Protein AF-A0A3M1QQA6-F1 (afdb_monomer_lite)

pLDDT: mean 91.1, std 12.24, range [39.75, 98.31]

Secondary structure (DSSP, 8-state):
----TTSPPPPPPEEEEEEEESEEEEEETTEEEEE-SSSSSS--EEEEEE---SS--EEEEEE----TTT-EETTTTEE---EEEEEETTTEE--TTS----SEE-SGGG-SSS---EE-PPPP-

Foldseek 3Di:
DDDDPVRDDDQFWWKKKKWKLAWKFKDKPNHTDDTPPDDHPDHDMDIDTDRDDPVIDIDMDGDHDADQAQCADDVLPHNDDIDIWMDTHPPDIDDPVDDDDDQKHDQPVPDSPDGGMDGHDDDDD

Structure (mmCIF, N/CA/C/O backbone):
data_AF-A0A3M1QQA6-F1
#
_entry.id   AF-A0A3M1QQA6-F1
#
loop_
_atom_site.group_PDB
_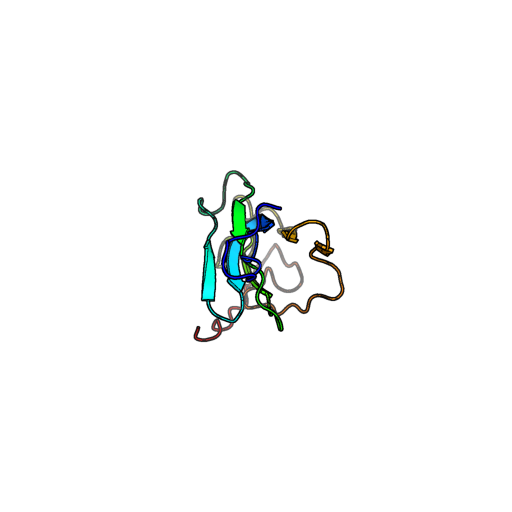atom_site.id
_atom_site.type_symbol
_atom_site.label_atom_id
_atom_site.label_alt_id
_atom_site.label_comp_id
_atom_site.label_asym_id
_atom_site.label_entity_id
_atom_site.label_seq_id
_atom_site.pdbx_PDB_ins_code
_atom_site.Cartn_x
_atom_site.Cartn_y
_atom_site.Cartn_z
_atom_site.occupancy
_atom_site.B_iso_or_equiv
_atom_site.auth_seq_id
_atom_site.auth_comp_id
_atom_site.auth_asym_id
_atom_site.auth_atom_id
_atom_site.pdbx_PDB_model_num
ATOM 1 N N . MET A 1 1 ? -11.375 1.479 32.673 1.00 48.09 1 MET A N 1
ATOM 2 C CA . MET A 1 1 ? -12.250 2.445 31.959 1.00 48.09 1 MET A CA 1
ATOM 3 C C . MET A 1 1 ? -12.751 3.505 32.939 1.00 48.09 1 MET A C 1
ATOM 5 O O . MET A 1 1 ? -13.242 3.127 33.993 1.00 48.09 1 MET A O 1
ATOM 9 N N . LYS A 1 2 ? -12.642 4.806 32.626 1.00 40.84 2 LYS A N 1
ATOM 10 C CA . LYS A 1 2 ? -13.249 5.893 33.425 1.00 40.84 2 LYS A CA 1
ATOM 11 C C . LYS A 1 2 ? -14.604 6.277 32.804 1.00 40.84 2 LYS A C 1
ATOM 13 O O . LYS A 1 2 ? -14.628 6.832 31.707 1.00 40.84 2 LYS A O 1
ATOM 18 N N . LYS A 1 3 ? -15.724 5.944 33.462 1.00 39.75 3 LYS A N 1
ATOM 19 C CA . LYS A 1 3 ? -17.085 6.329 33.026 1.00 39.75 3 LYS A CA 1
ATOM 20 C C . LYS A 1 3 ? -17.327 7.831 33.264 1.00 39.75 3 LYS A C 1
ATOM 22 O O . LYS A 1 3 ? -16.884 8.369 34.276 1.00 39.75 3 LYS A O 1
ATOM 27 N N . ARG A 1 4 ? -18.029 8.507 32.344 1.00 51.12 4 ARG A N 1
ATOM 28 C CA . ARG A 1 4 ? -18.614 9.844 32.574 1.00 51.12 4 ARG A CA 1
ATOM 29 C C . ARG A 1 4 ? -19.886 9.714 33.431 1.00 51.12 4 ARG A C 1
ATOM 31 O O . ARG A 1 4 ? -20.507 8.655 33.464 1.00 51.12 4 ARG A O 1
ATOM 38 N N . LYS A 1 5 ? -20.291 10.817 34.075 1.00 51.62 5 LYS A N 1
ATOM 39 C CA . LYS A 1 5 ? -21.523 10.937 34.883 1.00 51.62 5 LYS A CA 1
ATOM 40 C C . LYS A 1 5 ? -22.833 10.762 34.086 1.00 51.62 5 LYS A C 1
ATOM 42 O O . LYS A 1 5 ? -23.878 10.627 34.700 1.00 51.62 5 LYS A O 1
ATOM 47 N N . ASP A 1 6 ? -22.785 10.741 32.753 1.00 65.31 6 ASP A N 1
ATOM 48 C CA . ASP A 1 6 ? -23.943 10.599 31.851 1.00 65.31 6 ASP A CA 1
ATOM 49 C C . ASP A 1 6 ? -24.212 9.146 31.400 1.00 65.31 6 ASP A C 1
ATOM 51 O O . ASP A 1 6 ? -25.064 8.903 30.548 1.00 65.31 6 ASP A O 1
ATOM 55 N N . GLY A 1 7 ? -23.463 8.167 31.926 1.00 58.38 7 GLY A N 1
ATOM 56 C CA . GLY A 1 7 ? -23.636 6.747 31.603 1.00 58.38 7 GLY A CA 1
ATOM 57 C C . GLY A 1 7 ? -23.149 6.329 30.209 1.00 58.38 7 GLY A C 1
ATOM 58 O O . GLY A 1 7 ? -23.117 5.132 29.922 1.00 58.38 7 GLY A O 1
ATOM 59 N N . ARG A 1 8 ? -22.703 7.263 29.356 1.00 56.91 8 ARG A N 1
ATOM 60 C CA . ARG A 1 8 ? -22.203 6.949 28.011 1.00 56.91 8 ARG A CA 1
ATOM 61 C C . ARG A 1 8 ? -20.745 6.498 28.077 1.00 56.91 8 ARG A C 1
ATOM 63 O O . ARG A 1 8 ? -19.867 7.196 28.594 1.00 56.91 8 ARG A O 1
ATOM 70 N N . VAL A 1 9 ? -20.466 5.314 27.532 1.00 60.16 9 VAL A N 1
ATOM 71 C CA . VAL A 1 9 ? -19.091 4.844 27.321 1.00 60.16 9 VAL A CA 1
ATOM 72 C C . VAL A 1 9 ? -18.502 5.677 26.187 1.00 60.16 9 VAL A C 1
ATOM 74 O O . VAL A 1 9 ? -19.009 5.646 25.069 1.00 60.16 9 VAL A O 1
ATOM 77 N N . ARG A 1 10 ? -17.452 6.461 26.466 1.00 64.50 10 ARG A N 1
ATOM 78 C CA . ARG A 1 10 ? -16.711 7.111 25.379 1.00 64.50 10 ARG A CA 1
ATOM 79 C C . ARG A 1 10 ? -16.038 6.014 24.550 1.00 64.50 10 ARG A C 1
ATOM 81 O O . ARG A 1 10 ? -15.409 5.147 25.163 1.00 64.50 10 ARG A O 1
ATOM 88 N N . PRO A 1 11 ? -16.100 6.072 23.213 1.00 77.44 11 PRO A N 1
ATOM 89 C CA . PRO A 1 11 ? -15.251 5.231 22.389 1.00 77.44 11 PRO A CA 1
ATOM 90 C C . PRO A 1 11 ? -13.792 5.460 22.792 1.00 77.44 11 PRO A C 1
ATOM 92 O O . PRO A 1 11 ? -13.343 6.606 22.881 1.00 77.44 11 PRO A O 1
ATOM 95 N N . VAL A 1 12 ? -13.086 4.382 23.122 1.00 86.38 12 VAL A N 1
ATOM 96 C CA . VAL A 1 12 ? -11.662 4.440 23.458 1.00 86.38 12 VAL A CA 1
ATOM 97 C C . VAL A 1 12 ? -10.899 4.243 22.152 1.00 86.38 12 VAL A C 1
ATOM 99 O O . VAL A 1 12 ? -11.157 3.245 21.481 1.00 86.38 12 VAL A O 1
ATOM 102 N N . PRO A 1 13 ? -10.007 5.170 21.766 1.00 93.38 13 PRO A N 1
ATOM 103 C CA . PRO A 1 13 ? -9.170 4.966 20.598 1.00 93.38 13 PRO A CA 1
ATOM 104 C C . PRO A 1 13 ? -8.305 3.716 20.758 1.00 93.38 13 PRO A C 1
ATOM 106 O O . PRO A 1 13 ? -7.799 3.429 21.845 1.00 93.38 13 PRO A O 1
ATOM 109 N N . VAL A 1 14 ? -8.139 2.990 19.663 1.00 95.38 14 VAL A N 1
ATOM 110 C CA . VAL A 1 14 ? -7.301 1.802 19.558 1.00 95.38 14 VAL A CA 1
ATOM 111 C C . VAL A 1 14 ? -6.150 2.121 18.613 1.00 95.38 14 VAL A C 1
ATOM 113 O O . VAL A 1 14 ? -6.334 2.821 17.615 1.00 95.38 14 VAL A O 1
ATOM 116 N N . LYS A 1 15 ? -4.956 1.612 18.924 1.00 97.75 15 LYS A N 1
ATOM 117 C CA . LYS A 1 15 ? -3.785 1.840 18.081 1.00 97.75 15 LYS A CA 1
ATOM 118 C C . LYS A 1 15 ? -3.917 1.070 16.769 1.00 97.75 15 LYS A C 1
ATOM 120 O O . LYS A 1 15 ? -4.161 -0.138 16.779 1.00 97.75 15 LYS A O 1
ATOM 125 N N . LEU A 1 16 ? -3.721 1.773 15.664 1.00 97.88 16 LEU A N 1
ATOM 126 C CA . LEU A 1 16 ? -3.593 1.229 14.325 1.00 97.88 16 LEU A CA 1
ATOM 127 C C . LEU A 1 16 ? -2.148 1.408 13.870 1.00 97.88 16 LEU A C 1
ATOM 129 O O . LEU A 1 16 ? -1.634 2.522 13.903 1.00 97.88 16 LEU A O 1
ATOM 133 N N . ASN A 1 17 ? -1.515 0.317 13.452 1.00 98.31 17 ASN A N 1
ATOM 134 C CA . ASN A 1 17 ? -0.168 0.304 12.896 1.00 98.31 17 ASN A CA 1
ATOM 135 C C . ASN A 1 17 ? -0.234 -0.157 11.444 1.00 98.31 17 ASN A C 1
ATOM 137 O O . ASN A 1 17 ? -0.916 -1.145 11.156 1.00 98.31 17 ASN A O 1
ATOM 141 N N . VAL A 1 18 ? 0.471 0.542 10.560 1.00 98.31 18 VAL A N 1
ATOM 142 C CA . VAL A 1 18 ? 0.568 0.213 9.136 1.00 98.31 18 VAL A CA 1
ATOM 143 C C . VAL A 1 18 ? 2.022 0.206 8.715 1.00 98.31 18 VAL A C 1
ATOM 145 O O . VAL A 1 18 ? 2.753 1.144 9.017 1.00 98.31 18 VAL A O 1
ATOM 148 N N . TYR A 1 19 ? 2.399 -0.835 7.992 1.00 97.69 19 TYR A N 1
ATOM 149 C CA . TYR A 1 19 ? 3.624 -0.923 7.219 1.00 97.69 19 TYR A CA 1
ATOM 150 C C . TYR A 1 19 ? 3.241 -1.182 5.763 1.00 97.69 19 TYR A C 1
ATOM 152 O O . TYR A 1 19 ? 2.394 -2.041 5.489 1.00 97.69 19 TYR A O 1
ATOM 160 N N . ALA A 1 20 ? 3.871 -0.465 4.845 1.00 96.56 20 ALA A N 1
ATOM 161 C CA . ALA A 1 20 ? 3.853 -0.777 3.428 1.00 96.56 20 ALA A CA 1
ATOM 162 C C . ALA A 1 20 ? 5.297 -0.853 2.934 1.00 96.56 20 ALA A C 1
ATOM 164 O O . ALA A 1 20 ? 6.140 -0.097 3.407 1.00 96.56 20 ALA A O 1
ATOM 165 N N . ASP A 1 21 ? 5.542 -1.748 1.986 1.00 94.12 21 ASP A N 1
ATOM 166 C CA . ASP A 1 21 ? 6.682 -1.702 1.074 1.00 94.12 21 ASP A CA 1
ATOM 167 C C . ASP A 1 21 ? 6.174 -0.975 -0.180 1.00 94.12 21 ASP A C 1
ATOM 169 O O . ASP A 1 21 ? 5.444 -1.567 -0.975 1.00 94.12 21 ASP A O 1
ATOM 173 N N . ASN A 1 22 ? 6.277 0.354 -0.275 1.00 92.56 22 ASN A N 1
ATOM 174 C CA . ASN A 1 22 ? 6.881 1.283 0.696 1.00 92.56 22 ASN A CA 1
ATOM 175 C C . ASN A 1 22 ? 5.954 2.390 1.195 1.00 92.56 22 ASN A C 1
ATOM 177 O O . ASN A 1 22 ? 6.248 3.029 2.200 1.00 92.56 22 ASN A O 1
ATOM 181 N N . TRP A 1 23 ? 4.858 2.661 0.489 1.00 96.25 23 TRP A N 1
ATOM 182 C CA . TRP A 1 23 ? 4.021 3.825 0.757 1.00 96.25 23 TRP A CA 1
ATOM 183 C C . TRP A 1 23 ? 2.544 3.471 0.784 1.00 96.25 23 TRP A C 1
ATOM 185 O O . TRP A 1 23 ? 2.081 2.608 0.034 1.00 96.25 23 TRP A O 1
ATOM 195 N N . PHE A 1 24 ? 1.752 4.190 1.582 1.00 97.44 24 PHE A N 1
ATOM 196 C CA . PHE A 1 24 ? 0.306 4.000 1.593 1.00 97.44 24 PHE A CA 1
ATOM 197 C C . PHE A 1 24 ? -0.532 5.265 1.843 1.00 97.44 24 PHE A C 1
ATOM 199 O O . PHE A 1 24 ? -0.094 6.269 2.404 1.00 97.44 24 PHE A O 1
ATOM 206 N N . LYS A 1 25 ? -1.817 5.151 1.487 1.00 97.25 25 LYS A N 1
ATOM 207 C CA . LYS A 1 25 ? -2.943 5.954 1.988 1.00 97.25 25 LYS A CA 1
ATOM 208 C C . LYS A 1 25 ? -3.998 5.040 2.592 1.00 97.25 25 LYS A C 1
ATOM 210 O O . LYS A 1 25 ? -4.488 4.138 1.916 1.00 97.25 25 LYS A O 1
ATOM 215 N N . LEU A 1 26 ? -4.378 5.304 3.837 1.00 97.75 26 LEU A N 1
ATOM 216 C CA . LEU A 1 26 ? -5.363 4.538 4.594 1.00 97.75 26 LEU A CA 1
ATOM 217 C C . LEU A 1 26 ? -6.665 5.320 4.736 1.00 97.75 26 LEU A C 1
ATOM 219 O O . LEU A 1 26 ? -6.676 6.465 5.196 1.00 97.75 26 LEU A O 1
ATOM 223 N N . PHE A 1 27 ? -7.768 4.643 4.451 1.00 97.25 27 PHE A N 1
ATOM 224 C CA . PHE A 1 27 ? -9.117 5.148 4.617 1.00 97.25 27 PHE A CA 1
ATOM 225 C C . PHE A 1 27 ? -9.923 4.235 5.537 1.00 97.25 27 PHE A C 1
ATOM 227 O O . PHE A 1 27 ? -9.847 3.009 5.440 1.00 97.25 27 PHE A O 1
ATOM 234 N N . ILE A 1 28 ? -10.751 4.833 6.391 1.00 96.81 28 ILE A N 1
ATOM 235 C CA . ILE A 1 28 ? -11.758 4.120 7.182 1.00 96.81 28 ILE A CA 1
ATOM 236 C C . ILE A 1 28 ? -13.109 4.763 6.899 1.00 96.81 28 ILE A C 1
ATOM 238 O O . ILE A 1 28 ? -13.272 5.974 7.051 1.00 96.81 28 ILE A O 1
ATOM 242 N N . ASN A 1 29 ? -14.076 3.955 6.462 1.00 96.00 29 ASN A N 1
ATOM 243 C CA . ASN A 1 29 ? -15.415 4.405 6.067 1.00 96.00 29 ASN A CA 1
ATOM 244 C C . ASN A 1 29 ? -15.366 5.589 5.076 1.00 96.00 29 ASN A C 1
ATOM 246 O O . ASN A 1 29 ? -16.088 6.572 5.226 1.00 96.00 29 ASN A O 1
ATOM 250 N N . GLY A 1 30 ? -14.455 5.514 4.099 1.00 94.88 30 GLY A N 1
ATOM 251 C CA . GLY A 1 30 ? -14.252 6.537 3.065 1.00 94.88 30 GLY A CA 1
ATOM 252 C C . GLY A 1 30 ? -13.482 7.787 3.508 1.00 94.88 30 GLY A C 1
ATOM 253 O O . GLY A 1 30 ? -13.146 8.616 2.671 1.00 94.88 30 GLY A O 1
ATOM 254 N N . LYS A 1 31 ? -13.152 7.940 4.795 1.00 95.31 31 LYS A N 1
ATOM 255 C CA . LYS A 1 31 ? -12.381 9.090 5.294 1.00 95.31 31 LYS A CA 1
ATOM 256 C C . LYS A 1 31 ? -10.896 8.775 5.305 1.00 95.31 31 LYS A C 1
ATOM 258 O O . LYS A 1 31 ? -10.515 7.717 5.795 1.00 95.31 31 LYS A O 1
ATOM 263 N N . LEU A 1 32 ? -10.070 9.701 4.817 1.00 96.62 32 LEU A N 1
ATOM 264 C CA . LEU A 1 32 ? -8.614 9.597 4.911 1.00 96.62 32 LEU A CA 1
ATOM 265 C C . LEU A 1 32 ? -8.190 9.672 6.384 1.00 96.62 32 LEU A C 1
ATOM 267 O O . LEU A 1 32 ? -8.493 10.650 7.063 1.00 96.62 32 LEU A O 1
ATOM 271 N N . ILE A 1 33 ? -7.513 8.632 6.864 1.00 97.19 33 ILE A N 1
ATOM 272 C CA . ILE A 1 33 ? -7.073 8.507 8.260 1.00 97.19 33 ILE A CA 1
ATOM 273 C C . ILE A 1 33 ? -5.575 8.745 8.391 1.00 97.19 33 ILE A C 1
ATOM 275 O O . ILE A 1 33 ? -5.144 9.425 9.317 1.00 97.19 33 ILE A O 1
ATOM 279 N N . ALA A 1 34 ? -4.788 8.181 7.477 1.00 97.38 34 ALA A N 1
ATOM 280 C CA . ALA A 1 34 ? -3.340 8.298 7.497 1.00 97.38 34 ALA A CA 1
ATOM 281 C C . ALA A 1 34 ? -2.765 8.222 6.080 1.00 97.38 34 ALA A C 1
ATOM 283 O O . ALA A 1 34 ? -3.335 7.589 5.187 1.00 97.38 34 ALA A O 1
ATOM 284 N N . VAL A 1 35 ? -1.623 8.872 5.908 1.00 97.19 35 VAL A N 1
ATOM 285 C CA . VAL A 1 35 ? -0.738 8.772 4.747 1.00 97.19 35 VAL A CA 1
ATOM 286 C C . VAL A 1 35 ? 0.630 8.420 5.301 1.00 97.19 35 VAL A C 1
ATOM 288 O O . VAL A 1 35 ? 0.950 8.866 6.408 1.00 97.19 35 VAL A O 1
ATOM 291 N N . ASP A 1 36 ? 1.414 7.638 4.567 1.00 96.50 36 ASP A N 1
ATOM 292 C CA . ASP A 1 36 ? 2.813 7.469 4.938 1.00 96.50 36 ASP A CA 1
ATOM 293 C C . ASP A 1 36 ? 3.515 8.832 5.035 1.00 96.50 36 ASP A C 1
ATOM 295 O O . ASP A 1 36 ? 3.253 9.745 4.246 1.00 96.50 36 ASP A O 1
ATOM 299 N N . SER A 1 37 ? 4.341 8.997 6.065 1.00 94.56 37 SER A N 1
ATOM 300 C CA . SER A 1 37 ? 4.990 10.271 6.393 1.00 94.56 37 SER A CA 1
ATOM 301 C C . SER A 1 37 ? 6.224 10.552 5.540 1.00 94.56 37 SER A C 1
ATOM 303 O O . SER A 1 37 ? 6.764 11.654 5.588 1.00 94.56 37 SER A O 1
ATOM 305 N N . ILE A 1 38 ? 6.689 9.540 4.815 1.00 93.00 38 ILE A N 1
ATOM 306 C CA . ILE A 1 38 ? 7.851 9.572 3.934 1.00 93.00 38 ILE A CA 1
ATOM 307 C C . ILE A 1 38 ? 7.452 8.997 2.581 1.00 93.00 38 ILE A C 1
ATOM 309 O O . ILE A 1 38 ? 6.473 8.264 2.500 1.00 93.00 38 ILE A O 1
ATOM 313 N N . ASP A 1 39 ? 8.181 9.341 1.522 1.00 87.38 39 ASP A N 1
ATOM 314 C CA . ASP A 1 39 ? 7.751 8.989 0.168 1.00 87.38 39 ASP A CA 1
ATOM 315 C C . ASP A 1 39 ? 7.916 7.497 -0.145 1.00 87.38 39 ASP A C 1
ATOM 317 O O . ASP A 1 39 ? 6.943 6.873 -0.540 1.00 87.38 39 ASP A O 1
ATOM 321 N N . PHE A 1 40 ? 9.112 6.921 0.017 1.00 87.81 40 PHE A N 1
ATOM 322 C CA . PHE A 1 40 ? 9.362 5.490 -0.248 1.00 87.81 40 PHE A CA 1
ATOM 323 C C . PHE A 1 40 ? 10.534 4.933 0.576 1.00 87.81 40 PHE A C 1
ATOM 325 O O . PHE A 1 40 ? 10.490 3.802 1.036 1.00 87.81 40 PHE A O 1
ATOM 332 N N . VAL A 1 41 ? 11.598 5.712 0.786 1.00 88.50 41 VAL A N 1
ATOM 333 C CA . VAL A 1 41 ? 12.789 5.246 1.514 1.00 88.50 41 VAL A CA 1
ATOM 334 C C . VAL A 1 41 ? 13.184 6.233 2.616 1.00 88.50 41 VAL A C 1
ATOM 336 O O . VAL A 1 41 ? 13.093 7.445 2.397 1.00 88.50 41 VAL A O 1
ATOM 339 N N . PRO A 1 42 ? 13.653 5.762 3.790 1.00 90.50 42 PRO A N 1
ATOM 340 C CA . PRO A 1 42 ? 13.727 4.359 4.236 1.00 90.50 42 PRO A CA 1
ATOM 341 C C . PRO A 1 42 ? 12.334 3.754 4.491 1.00 90.50 42 PRO A C 1
ATOM 343 O O . PRO A 1 42 ? 11.337 4.438 4.332 1.00 90.50 42 PRO A O 1
ATOM 346 N N . HIS A 1 43 ? 12.240 2.488 4.902 1.00 90.38 43 HIS A N 1
ATOM 347 C CA . HIS A 1 43 ? 10.949 1.914 5.301 1.00 90.38 43 HIS A CA 1
ATOM 348 C C . HIS A 1 43 ? 10.532 2.458 6.675 1.00 90.38 43 HIS A C 1
ATOM 350 O O . HIS A 1 43 ? 11.388 2.756 7.515 1.00 90.38 43 HIS A O 1
ATOM 356 N N . ASN A 1 44 ? 9.228 2.552 6.940 1.00 94.50 44 ASN A N 1
ATOM 357 C CA . ASN A 1 44 ? 8.713 2.985 8.238 1.00 94.50 44 ASN A CA 1
ATOM 358 C C . ASN A 1 44 ? 7.397 2.279 8.611 1.00 94.50 44 ASN A C 1
ATOM 360 O O . ASN A 1 44 ? 6.780 1.582 7.811 1.00 94.50 44 ASN A O 1
ATOM 364 N N . VAL A 1 45 ? 6.976 2.458 9.862 1.00 96.62 45 VAL A N 1
ATOM 365 C CA . VAL A 1 45 ? 5.659 2.078 10.369 1.00 96.62 45 VAL A CA 1
ATOM 366 C C . VAL A 1 45 ? 4.925 3.337 10.810 1.00 96.62 45 VAL A C 1
ATOM 368 O O . VAL A 1 45 ? 5.445 4.140 11.584 1.00 96.62 45 VAL A O 1
ATOM 371 N N . ILE A 1 46 ? 3.677 3.482 10.375 1.00 97.94 46 ILE A N 1
ATOM 372 C CA . ILE A 1 46 ? 2.802 4.565 10.816 1.00 97.94 46 ILE A CA 1
ATOM 373 C C . ILE A 1 46 ? 1.858 4.062 11.897 1.00 97.94 46 ILE A C 1
ATOM 375 O O . ILE A 1 46 ? 1.088 3.123 11.689 1.00 97.94 46 ILE A O 1
ATOM 379 N N . SER A 1 47 ? 1.888 4.739 13.042 1.00 98.00 47 SER A N 1
ATOM 380 C CA . SER A 1 47 ? 1.060 4.439 14.207 1.00 98.00 47 SER A CA 1
ATOM 381 C C . SER A 1 47 ? 0.097 5.593 14.501 1.00 98.00 47 SER A C 1
ATOM 383 O O . SER A 1 47 ? 0.527 6.684 14.869 1.00 98.00 47 SER A O 1
ATOM 385 N N . VAL A 1 48 ? -1.213 5.356 14.403 1.00 97.50 48 VAL A N 1
ATOM 386 C CA . VAL A 1 48 ? -2.268 6.354 14.677 1.00 97.50 48 VAL A CA 1
ATOM 387 C C . VAL A 1 48 ? -3.330 5.804 15.626 1.00 97.50 48 VAL A C 1
ATOM 389 O O . VAL A 1 48 ? -3.554 4.597 15.695 1.00 97.50 48 VAL A O 1
ATOM 392 N N . ASP A 1 49 ? -3.989 6.682 16.381 1.00 97.12 49 ASP A N 1
ATOM 393 C CA . ASP A 1 49 ? -5.113 6.305 17.243 1.00 97.12 49 ASP A CA 1
ATOM 394 C C . ASP A 1 49 ? -6.435 6.422 16.483 1.00 97.12 49 ASP A C 1
ATOM 396 O O . ASP A 1 49 ? -6.789 7.490 15.983 1.00 97.12 49 ASP A O 1
ATOM 400 N N . VAL A 1 50 ? -7.185 5.322 16.417 1.00 95.50 50 VAL A N 1
ATOM 401 C CA . VAL A 1 50 ? -8.442 5.228 15.668 1.00 95.50 50 VAL A CA 1
ATOM 402 C C . VAL A 1 50 ? -9.589 4.900 16.607 1.00 95.50 50 VAL A C 1
ATOM 404 O O . VAL A 1 50 ? -9.525 3.968 17.403 1.00 95.50 50 VAL A O 1
ATOM 407 N N . VAL A 1 51 ? -10.682 5.649 16.481 1.00 92.69 51 VAL A N 1
ATOM 408 C CA . VAL A 1 51 ? -11.961 5.286 17.092 1.00 92.69 51 VAL A CA 1
ATOM 409 C C . VAL A 1 51 ? -12.735 4.406 16.117 1.00 92.69 51 VAL A C 1
ATOM 411 O O . VAL A 1 51 ? -13.191 4.884 15.077 1.00 92.69 51 VAL A O 1
ATOM 414 N N . GLU A 1 52 ? -12.891 3.132 16.463 1.00 90.19 52 GLU A N 1
ATOM 415 C CA . GLU A 1 52 ? -13.625 2.159 15.653 1.00 90.19 52 GLU A CA 1
ATOM 416 C C . GLU A 1 52 ? -15.115 2.528 15.553 1.00 90.19 52 GLU A C 1
ATOM 418 O O . GLU A 1 52 ? -15.773 2.807 16.560 1.00 90.19 52 GLU A O 1
ATOM 423 N N . GLN A 1 53 ? -15.657 2.519 14.332 1.00 90.50 53 GLN A N 1
ATOM 424 C CA . GLN A 1 53 ? -17.064 2.815 14.044 1.00 90.50 53 GLN A CA 1
ATOM 425 C C . GLN A 1 53 ? -17.629 1.735 13.126 1.00 90.50 53 GLN A C 1
ATOM 427 O O . GLN A 1 53 ? -17.293 1.688 11.942 1.00 90.50 53 GLN A O 1
ATOM 432 N N . TYR A 1 54 ? -18.468 0.866 13.691 1.00 91.56 54 TYR A N 1
ATOM 433 C CA . TYR A 1 54 ? -19.041 -0.287 12.999 1.00 91.56 54 TYR A CA 1
ATOM 434 C C . TYR A 1 54 ? -20.431 0.027 12.390 1.00 91.56 54 TYR A C 1
ATOM 436 O O . TYR A 1 54 ? -21.192 0.770 13.012 1.00 91.56 54 TYR A O 1
ATOM 444 N N . PRO A 1 55 ? -20.797 -0.555 11.226 1.00 95.12 55 PRO A N 1
ATOM 445 C CA . PRO A 1 55 ? -19.952 -1.398 10.378 1.00 95.12 55 PRO A CA 1
ATOM 446 C C . PRO A 1 55 ? -18.766 -0.605 9.818 1.00 95.12 55 PRO A C 1
ATOM 448 O O . PRO A 1 55 ? -18.898 0.560 9.451 1.00 95.12 55 PRO A O 1
ATOM 451 N N . MET A 1 56 ? -17.593 -1.239 9.812 1.00 94.56 56 MET A N 1
ATOM 452 C CA . MET A 1 56 ? -16.328 -0.589 9.489 1.00 94.56 56 MET A CA 1
ATOM 453 C C . MET A 1 56 ? -15.748 -1.190 8.215 1.00 94.56 56 MET A C 1
ATOM 455 O O . MET A 1 56 ? -15.598 -2.405 8.113 1.00 94.56 56 MET A O 1
ATOM 459 N N . THR A 1 57 ? -15.394 -0.335 7.263 1.00 97.06 57 THR A N 1
ATOM 460 C CA . THR A 1 57 ? -14.651 -0.697 6.055 1.00 97.06 57 THR A CA 1
ATOM 461 C C . THR A 1 57 ? -13.301 -0.005 6.086 1.00 97.06 57 THR A C 1
ATOM 463 O O . THR A 1 57 ? -13.237 1.221 6.180 1.00 97.06 57 THR A O 1
ATOM 466 N N . ILE A 1 58 ? -12.231 -0.790 5.989 1.00 97.25 58 ILE A N 1
ATOM 467 C CA . ILE A 1 58 ? -10.865 -0.288 5.854 1.00 97.25 58 ILE A CA 1
ATOM 468 C C . ILE A 1 58 ? -10.453 -0.456 4.394 1.00 97.25 58 ILE A C 1
ATOM 470 O O . ILE A 1 58 ? -10.595 -1.541 3.832 1.00 97.25 58 ILE A O 1
ATOM 474 N N . ALA A 1 59 ? -9.957 0.613 3.782 1.00 97.06 59 ALA A N 1
ATOM 475 C CA . ALA A 1 59 ? -9.417 0.596 2.430 1.00 97.06 59 ALA A CA 1
ATOM 476 C C . ALA A 1 59 ? -8.017 1.204 2.430 1.00 97.06 59 ALA A C 1
ATOM 478 O O . ALA A 1 59 ? -7.757 2.178 3.136 1.00 97.06 59 ALA A O 1
ATOM 479 N N . VAL A 1 60 ? -7.118 0.630 1.636 1.00 97.31 60 VAL A N 1
ATOM 480 C CA . VAL A 1 60 ? -5.726 1.074 1.558 1.00 97.31 60 VAL A CA 1
ATOM 481 C C . VAL A 1 60 ? -5.311 1.157 0.101 1.00 97.31 60 VAL A C 1
ATOM 483 O O . VAL A 1 60 ? -5.501 0.210 -0.659 1.00 97.31 60 VAL A O 1
ATOM 486 N N . LEU A 1 61 ? -4.738 2.294 -0.279 1.00 96.62 61 LEU 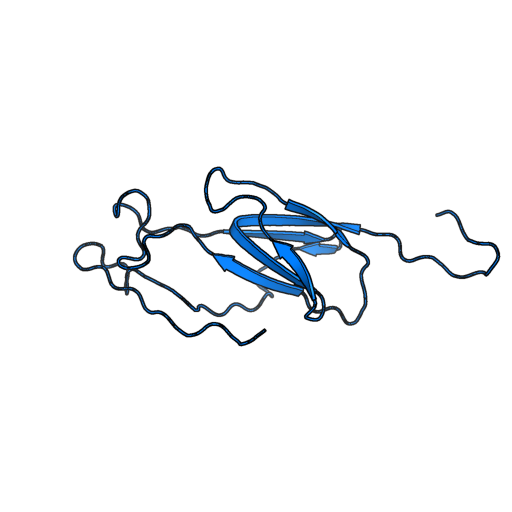A N 1
ATOM 487 C CA . LEU A 1 61 ? -3.956 2.421 -1.499 1.00 96.62 61 LEU A CA 1
ATOM 488 C C . LEU A 1 61 ? -2.489 2.273 -1.106 1.00 96.62 61 LEU A C 1
ATOM 490 O O . LEU A 1 61 ? -1.926 3.220 -0.566 1.00 96.62 61 LEU A O 1
ATOM 494 N N . ALA A 1 62 ? -1.906 1.105 -1.353 1.00 96.00 62 ALA A N 1
ATOM 495 C CA . ALA A 1 62 ? -0.484 0.846 -1.147 1.00 96.00 62 ALA A CA 1
ATOM 496 C C . ALA A 1 62 ? 0.279 0.956 -2.473 1.00 96.00 62 ALA A C 1
ATOM 498 O O . ALA A 1 62 ? -0.300 0.741 -3.545 1.00 96.00 62 ALA A O 1
ATOM 499 N N . LYS A 1 63 ? 1.556 1.325 -2.398 1.00 94.38 63 LYS A N 1
ATOM 500 C CA . LYS A 1 63 ? 2.463 1.453 -3.534 1.00 94.38 63 LYS A CA 1
ATOM 501 C C . LYS A 1 63 ? 3.846 0.960 -3.150 1.00 94.38 63 LYS A C 1
ATOM 503 O O . LYS A 1 63 ? 4.397 1.426 -2.157 1.00 94.38 63 LYS A O 1
ATOM 508 N N . ASP A 1 64 ? 4.373 0.103 -4.002 1.00 93.56 64 ASP A N 1
ATOM 509 C CA . ASP A 1 64 ? 5.766 -0.310 -3.984 1.00 93.56 64 ASP A CA 1
ATOM 510 C C . ASP A 1 64 ? 6.651 0.741 -4.658 1.00 93.56 64 ASP A C 1
ATOM 512 O O . ASP A 1 64 ? 6.166 1.496 -5.519 1.00 93.56 64 ASP A O 1
ATOM 516 N N . TYR A 1 65 ? 7.917 0.825 -4.262 1.00 92.44 65 TYR A N 1
ATOM 517 C CA . TYR A 1 65 ? 8.898 1.632 -4.974 1.00 92.44 65 TYR A CA 1
ATOM 518 C C . TYR A 1 65 ? 9.137 0.981 -6.330 1.00 92.44 65 TYR A C 1
ATOM 520 O O . TYR A 1 65 ? 9.435 -0.192 -6.425 1.00 92.44 65 TYR A O 1
ATOM 528 N N . ALA A 1 66 ? 8.975 1.725 -7.416 1.00 93.62 66 ALA A N 1
ATOM 529 C CA . ALA A 1 66 ? 9.293 1.220 -8.744 1.00 93.62 66 ALA A CA 1
ATOM 530 C C . ALA A 1 66 ? 9.451 2.385 -9.711 1.00 93.62 66 ALA A C 1
ATOM 532 O O . ALA A 1 66 ? 8.749 3.400 -9.608 1.00 93.62 66 ALA A O 1
ATOM 533 N N . ASP A 1 67 ? 10.328 2.226 -10.698 1.00 94.25 67 ASP A N 1
ATOM 534 C CA . ASP A 1 67 ? 10.347 3.122 -11.844 1.00 94.25 67 ASP A CA 1
ATOM 535 C C . ASP A 1 67 ? 9.009 3.008 -12.608 1.00 94.25 67 ASP A C 1
ATOM 537 O O . ASP A 1 67 ? 8.559 1.906 -12.937 1.00 94.25 67 ASP A O 1
ATOM 541 N N . PRO A 1 68 ? 8.329 4.126 -12.908 1.00 93.38 68 PRO A N 1
ATOM 542 C CA . PRO A 1 68 ? 6.987 4.095 -13.484 1.00 93.38 68 PRO A CA 1
ATOM 543 C C . PRO A 1 68 ? 6.935 3.621 -14.945 1.00 93.38 68 PRO A C 1
ATOM 545 O O . PRO A 1 68 ? 5.840 3.331 -15.438 1.00 93.38 68 PRO A O 1
ATOM 548 N N . GLN A 1 69 ? 8.068 3.575 -15.650 1.00 94.88 69 GLN A N 1
ATOM 549 C CA . GLN A 1 69 ? 8.158 3.129 -17.042 1.00 94.88 69 GLN A CA 1
ATOM 550 C C . GLN A 1 69 ? 8.505 1.645 -17.141 1.00 94.88 69 GLN A C 1
ATOM 552 O O . GLN A 1 69 ? 7.954 0.948 -17.995 1.00 94.88 69 GLN A O 1
ATOM 557 N N . THR A 1 70 ? 9.389 1.156 -16.271 1.00 96.38 70 THR A N 1
ATOM 558 C CA . THR A 1 70 ? 9.869 -0.233 -16.309 1.00 96.38 70 THR A CA 1
ATOM 559 C C . THR A 1 70 ? 9.137 -1.142 -15.314 1.00 96.38 70 THR A C 1
ATOM 561 O O . THR A 1 70 ? 8.938 -2.326 -15.586 1.00 96.38 70 THR A O 1
ATOM 564 N N . GLY A 1 71 ? 8.687 -0.599 -14.181 1.00 95.38 71 GLY A N 1
ATOM 565 C CA . GLY A 1 71 ? 8.152 -1.367 -13.057 1.00 95.38 71 GLY A CA 1
ATOM 566 C C . GLY A 1 71 ? 9.239 -2.082 -12.256 1.00 95.38 71 GLY A C 1
ATOM 567 O O . GLY A 1 71 ? 8.926 -2.990 -11.497 1.00 95.38 71 GLY A O 1
ATOM 568 N N . LEU A 1 72 ? 10.504 -1.716 -12.466 1.00 96.56 72 LEU A N 1
ATOM 569 C CA . LEU A 1 72 ? 11.652 -2.287 -11.781 1.00 96.56 72 LEU A CA 1
ATOM 570 C C . LEU A 1 72 ? 12.134 -1.353 -10.670 1.00 96.56 72 LEU A C 1
ATOM 572 O O . LEU A 1 72 ? 12.049 -0.127 -10.760 1.00 96.56 72 LEU A O 1
ATOM 576 N N . GLU A 1 73 ? 12.704 -1.959 -9.645 1.00 93.94 73 GLU A N 1
ATOM 577 C CA . GLU A 1 73 ? 13.348 -1.287 -8.533 1.00 93.94 73 GLU A CA 1
ATOM 578 C C . GLU A 1 73 ? 14.844 -1.079 -8.767 1.00 93.94 73 GLU A C 1
ATOM 580 O O . GLU A 1 73 ? 15.458 -1.674 -9.662 1.00 93.94 73 GLU A O 1
ATOM 585 N N . TRP A 1 74 ? 15.435 -0.243 -7.906 1.00 91.31 74 TRP A N 1
ATOM 586 C CA . TRP A 1 74 ? 16.881 -0.131 -7.706 1.00 91.31 74 TRP A CA 1
ATOM 587 C C . TRP A 1 74 ? 17.661 -0.016 -9.019 1.00 91.31 74 TRP A C 1
ATOM 589 O O . TRP A 1 74 ? 18.384 -0.926 -9.427 1.00 91.31 74 TRP A O 1
ATOM 599 N N . ASN A 1 75 ? 17.504 1.127 -9.692 1.00 91.94 75 ASN A N 1
ATOM 600 C CA . ASN A 1 75 ? 18.150 1.413 -10.975 1.00 91.94 75 ASN A CA 1
ATOM 601 C C . ASN A 1 75 ? 17.792 0.396 -12.080 1.00 91.94 75 ASN A C 1
ATOM 603 O O . ASN A 1 75 ? 18.632 0.036 -12.901 1.00 91.94 75 ASN A O 1
ATOM 607 N N . ASN A 1 76 ? 16.536 -0.057 -12.095 1.00 94.44 76 ASN A N 1
ATOM 608 C CA . ASN A 1 76 ? 15.989 -0.988 -13.080 1.00 94.44 76 ASN A CA 1
ATOM 609 C C . ASN A 1 76 ? 16.678 -2.363 -13.105 1.00 94.44 76 ASN A C 1
ATOM 611 O O . ASN A 1 76 ? 16.873 -2.943 -14.172 1.00 94.44 76 ASN A O 1
ATOM 615 N N . THR A 1 77 ? 17.058 -2.889 -11.938 1.00 95.00 77 THR A N 1
ATOM 616 C CA . THR A 1 77 ? 17.784 -4.171 -11.833 1.00 95.00 77 THR A CA 1
ATOM 617 C C . THR A 1 77 ? 17.021 -5.263 -11.098 1.00 95.00 77 THR A C 1
ATOM 619 O O . THR A 1 77 ? 17.440 -6.418 -11.140 1.00 95.00 77 THR A O 1
ATOM 622 N N . GLN A 1 78 ? 15.915 -4.929 -10.433 1.00 95.19 78 GLN A N 1
ATOM 623 C CA . GLN A 1 78 ? 15.192 -5.848 -9.557 1.00 95.19 78 GLN A CA 1
ATOM 624 C C . GLN A 1 78 ? 13.688 -5.772 -9.812 1.00 95.19 78 GLN A C 1
ATOM 626 O O . GLN A 1 78 ? 13.152 -4.702 -10.091 1.00 95.19 78 GLN A O 1
ATOM 631 N N . ILE A 1 79 ? 13.016 -6.918 -9.734 1.00 94.88 79 ILE A N 1
ATOM 632 C CA . ILE A 1 79 ? 11.555 -6.969 -9.637 1.00 94.88 79 ILE A CA 1
ATOM 633 C C . ILE A 1 79 ? 11.219 -6.810 -8.156 1.00 94.88 79 ILE A C 1
ATOM 635 O O . ILE A 1 79 ? 11.762 -7.562 -7.347 1.00 94.88 79 ILE A O 1
ATOM 639 N N . GLY A 1 80 ? 10.353 -5.848 -7.840 1.00 90.88 80 GLY A N 1
ATOM 640 C CA . GLY A 1 80 ? 9.897 -5.603 -6.475 1.00 90.88 80 GLY A CA 1
ATOM 641 C C . GLY A 1 80 ? 9.107 -6.767 -5.895 1.00 90.88 80 GLY A C 1
ATOM 642 O O . GLY A 1 80 ? 8.503 -7.566 -6.625 1.00 90.88 80 GLY A O 1
ATOM 643 N N . ASP A 1 81 ? 9.139 -6.887 -4.576 1.00 89.44 81 ASP A N 1
ATOM 644 C CA . ASP A 1 81 ? 8.433 -7.924 -3.832 1.00 89.44 81 ASP A CA 1
ATOM 645 C C . ASP A 1 81 ? 7.104 -7.425 -3.264 1.00 89.44 81 ASP A C 1
ATOM 647 O O . ASP A 1 81 ? 6.135 -8.193 -3.247 1.00 89.44 81 ASP A O 1
ATOM 651 N N . GLY A 1 82 ? 7.031 -6.145 -2.897 1.00 90.56 82 GLY A N 1
ATOM 652 C CA . GLY A 1 82 ? 5.857 -5.482 -2.361 1.00 90.56 82 GLY A CA 1
ATOM 653 C C . GLY A 1 82 ? 5.380 -6.090 -1.039 1.00 90.56 82 GLY A C 1
ATOM 654 O O . GLY A 1 82 ? 5.328 -7.300 -0.815 1.00 90.56 82 GLY A O 1
ATOM 655 N N . GLY A 1 83 ? 4.920 -5.244 -0.126 1.00 93.88 83 GLY A N 1
ATOM 656 C CA . GLY A 1 83 ? 4.520 -5.706 1.200 1.00 93.88 83 GLY A CA 1
ATOM 657 C C . GLY A 1 83 ? 3.455 -4.834 1.824 1.00 93.88 83 GLY A C 1
ATOM 658 O O . GLY A 1 83 ? 3.419 -3.620 1.640 1.00 93.88 83 GLY A O 1
ATOM 659 N N . PHE A 1 84 ? 2.560 -5.453 2.591 1.00 96.88 84 PHE A N 1
ATOM 660 C CA . PHE A 1 84 ? 1.581 -4.707 3.365 1.00 96.88 84 PHE A CA 1
ATOM 661 C C . PHE A 1 84 ? 1.215 -5.429 4.658 1.00 96.88 84 PHE A C 1
ATOM 663 O O . PHE A 1 84 ? 0.805 -6.592 4.643 1.00 96.88 84 PHE A O 1
ATOM 670 N N . LEU A 1 85 ? 1.302 -4.706 5.773 1.00 97.62 85 LEU A N 1
ATOM 671 C CA . LEU A 1 85 ? 0.843 -5.161 7.076 1.00 97.62 85 LEU A CA 1
ATOM 672 C C . LEU A 1 85 ? 0.018 -4.064 7.747 1.00 97.62 85 LEU A C 1
ATOM 674 O O . LEU A 1 85 ? 0.450 -2.921 7.867 1.00 97.62 85 LEU A O 1
ATOM 678 N N . LEU A 1 86 ? -1.152 -4.430 8.260 1.00 98.25 86 LEU A N 1
ATOM 679 C CA . LEU A 1 86 ? -1.962 -3.572 9.114 1.00 98.25 86 LEU A CA 1
ATOM 680 C C . LEU A 1 86 ? -2.399 -4.341 10.352 1.00 98.25 86 LEU A C 1
ATOM 682 O O . LEU A 1 86 ? -2.898 -5.461 10.249 1.00 98.25 86 LEU A O 1
ATOM 686 N N . LYS A 1 87 ? -2.271 -3.709 11.519 1.00 98.12 87 LYS A N 1
ATOM 687 C CA . LYS A 1 87 ? -2.824 -4.201 12.784 1.00 98.12 87 LYS A CA 1
ATOM 688 C C . LYS A 1 87 ? -3.576 -3.077 13.495 1.00 98.12 87 LYS A C 1
ATOM 690 O O . LYS A 1 87 ? -2.968 -2.084 13.887 1.00 98.12 87 LYS A O 1
ATOM 695 N N . LEU A 1 88 ? -4.882 -3.246 13.687 1.00 97.31 88 LEU A N 1
ATOM 696 C CA . LEU A 1 88 ? -5.742 -2.366 14.481 1.00 97.31 88 LEU A CA 1
ATOM 697 C C . LEU A 1 88 ? -6.157 -3.096 15.764 1.00 97.31 88 LEU A C 1
ATOM 699 O O . LEU A 1 88 ? -6.937 -4.054 15.742 1.00 97.31 88 LEU A O 1
ATOM 703 N N . GLY A 1 89 ? -5.596 -2.644 16.887 1.00 94.06 89 GLY A N 1
ATOM 704 C CA . GLY A 1 89 ? -5.715 -3.325 18.174 1.00 94.06 89 GLY A CA 1
ATOM 705 C C . GLY A 1 89 ? -5.260 -4.776 18.088 1.00 94.06 89 GLY A C 1
ATOM 706 O O . GLY A 1 89 ? -4.361 -5.104 17.323 1.00 94.06 89 GLY A O 1
ATOM 707 N N . ASP A 1 90 ? -5.916 -5.659 18.835 1.00 89.50 90 ASP A N 1
ATOM 708 C CA . ASP A 1 90 ? -5.589 -7.093 18.852 1.00 89.50 90 ASP A CA 1
ATOM 709 C C . ASP A 1 90 ? -6.502 -7.951 17.969 1.00 89.50 90 ASP A C 1
ATOM 711 O O . ASP A 1 90 ? -6.392 -9.174 17.980 1.00 89.50 90 ASP A O 1
ATOM 715 N N . ARG A 1 91 ? -7.430 -7.337 17.223 1.00 88.06 91 ARG A N 1
ATOM 716 C CA . ARG A 1 91 ? -8.518 -8.071 16.550 1.00 88.06 91 ARG A CA 1
ATOM 717 C C . ARG A 1 91 ? -8.478 -8.000 15.035 1.00 88.06 91 ARG A C 1
ATOM 719 O O . ARG A 1 91 ? -8.908 -8.945 14.384 1.00 88.06 91 ARG A O 1
ATOM 726 N N . ILE A 1 92 ? -8.015 -6.887 14.473 1.00 95.44 92 ILE A N 1
ATOM 727 C CA . ILE A 1 92 ? -8.019 -6.678 13.026 1.00 95.44 92 ILE A CA 1
ATOM 728 C C . ILE A 1 92 ? -6.578 -6.698 12.548 1.00 95.44 92 ILE A C 1
ATOM 730 O O . ILE A 1 92 ? -5.787 -5.822 12.893 1.00 95.44 92 ILE A O 1
ATOM 734 N N . VAL A 1 93 ? -6.259 -7.709 11.747 1.00 97.44 93 VAL A N 1
ATOM 735 C CA . VAL A 1 93 ? -4.950 -7.896 11.124 1.00 97.44 93 VAL A CA 1
ATOM 736 C C . VAL A 1 93 ? -5.169 -8.123 9.630 1.00 97.44 93 VAL A C 1
ATOM 738 O O . VAL A 1 93 ? -6.092 -8.846 9.242 1.00 97.44 93 VAL A O 1
ATOM 741 N N . SER A 1 94 ? -4.355 -7.488 8.788 1.00 97.88 94 SER A N 1
ATOM 742 C CA . SER A 1 94 ? -4.321 -7.779 7.352 1.00 97.88 94 SER A CA 1
ATOM 743 C C . SER A 1 94 ? -4.009 -9.258 7.128 1.00 97.88 94 SER A C 1
ATOM 745 O O . SER A 1 94 ? -3.072 -9.795 7.714 1.00 97.88 94 SER A O 1
ATOM 747 N N . ASN A 1 95 ? -4.798 -9.928 6.295 1.00 97.38 95 ASN A N 1
ATOM 748 C CA . ASN A 1 95 ? -4.637 -11.351 6.007 1.00 97.38 95 ASN A CA 1
ATOM 749 C C . ASN A 1 95 ? -5.174 -11.686 4.605 1.00 97.38 95 ASN A C 1
ATOM 751 O O . ASN A 1 95 ? -5.652 -10.810 3.884 1.00 97.38 95 ASN A O 1
ATOM 755 N N . SER A 1 96 ? -5.146 -12.966 4.236 1.00 97.00 96 SER A N 1
ATOM 756 C CA . SER A 1 96 ? -5.590 -13.459 2.925 1.00 97.00 96 SER A CA 1
ATOM 757 C C . SER A 1 96 ? -7.088 -13.289 2.631 1.00 97.00 96 SER A C 1
ATOM 759 O O . SER A 1 96 ? -7.504 -13.501 1.496 1.00 97.00 96 SER A O 1
ATOM 761 N N . GLN A 1 97 ? -7.915 -12.901 3.610 1.00 97.12 97 GLN A N 1
ATOM 762 C CA . GLN A 1 97 ? -9.331 -12.593 3.380 1.00 97.12 97 GLN A CA 1
ATOM 763 C C . GLN A 1 97 ? -9.550 -11.175 2.832 1.00 97.12 97 GLN A C 1
ATOM 765 O O . GLN A 1 97 ? -10.650 -10.856 2.372 1.00 97.12 97 GLN A O 1
ATOM 770 N N . TRP A 1 98 ? -8.531 -10.310 2.876 1.00 97.38 98 TRP A N 1
ATOM 771 C CA . TRP A 1 98 ? -8.598 -8.981 2.277 1.00 97.38 98 TRP A CA 1
ATOM 772 C C . TRP A 1 98 ? -8.634 -9.087 0.752 1.00 97.38 98 TRP A C 1
ATOM 774 O O . TRP A 1 98 ? -7.945 -9.902 0.143 1.00 97.38 98 TRP A O 1
ATOM 784 N N . LYS A 1 99 ? -9.446 -8.239 0.119 1.00 97.19 99 LYS A N 1
ATOM 785 C CA . LYS A 1 99 ? -9.543 -8.174 -1.343 1.00 97.19 99 LYS A CA 1
ATOM 786 C C . LYS A 1 99 ? -8.575 -7.125 -1.873 1.00 97.19 99 LYS A C 1
ATOM 788 O O . LYS A 1 99 ? -8.533 -6.014 -1.352 1.00 97.19 99 LYS A O 1
ATOM 793 N N . ALA A 1 100 ? -7.867 -7.461 -2.946 1.00 95.62 100 ALA A N 1
ATOM 794 C CA . ALA A 1 100 ? -6.920 -6.570 -3.604 1.00 95.62 100 ALA A CA 1
ATOM 795 C C . ALA A 1 100 ? -7.301 -6.332 -5.071 1.00 95.62 100 ALA A C 1
ATOM 797 O O . ALA A 1 100 ? -7.848 -7.208 -5.744 1.00 95.62 100 ALA A O 1
ATOM 798 N N . LYS A 1 101 ? -6.981 -5.137 -5.573 1.00 95.62 101 LYS A N 1
ATOM 799 C CA . LYS A 1 101 ? -7.040 -4.786 -6.994 1.00 95.62 101 LYS A CA 1
ATOM 800 C C . LYS A 1 101 ? -5.787 -3.996 -7.349 1.00 95.62 101 LYS A C 1
ATOM 802 O O . LYS A 1 101 ? -5.482 -3.006 -6.693 1.00 95.62 101 LYS A O 1
ATOM 807 N N . LYS A 1 102 ? -5.095 -4.422 -8.405 1.00 94.75 102 LYS A N 1
ATOM 808 C CA . LYS A 1 102 ? -3.938 -3.709 -8.953 1.00 94.75 102 LYS A CA 1
ATOM 809 C C . LYS A 1 102 ? -4.374 -2.578 -9.881 1.00 94.75 102 LYS A C 1
ATOM 811 O O . LYS A 1 102 ? -5.321 -2.742 -10.650 1.00 94.75 102 LYS A O 1
ATOM 816 N N . PHE A 1 103 ? -3.661 -1.458 -9.812 1.00 95.62 103 PHE A N 1
ATOM 817 C CA . PHE A 1 103 ? -3.868 -0.291 -10.679 1.00 95.62 103 PHE A CA 1
ATOM 818 C C . PHE A 1 103 ? -2.617 0.080 -11.472 1.00 95.62 103 PHE A C 1
ATOM 820 O O . PHE A 1 103 ? -2.742 0.623 -12.558 1.00 95.62 103 PHE A O 1
ATOM 827 N N . SER A 1 104 ? -1.431 -0.252 -10.972 1.00 94.94 104 SER A N 1
ATOM 828 C CA . SER A 1 104 ? -0.189 -0.216 -11.734 1.00 94.94 104 SER A CA 1
ATOM 829 C C . SER A 1 104 ? 0.560 -1.518 -11.490 1.00 94.94 104 SER A C 1
ATOM 831 O O . SER A 1 104 ? 0.534 -2.016 -10.363 1.00 94.94 104 SER A O 1
ATOM 833 N N . TRP A 1 105 ? 1.123 -2.120 -12.537 1.00 96.00 105 TRP A N 1
ATOM 834 C CA . TRP A 1 105 ? 1.981 -3.296 -12.400 1.00 96.00 105 TRP A CA 1
ATOM 835 C C . TRP A 1 105 ? 2.914 -3.461 -13.598 1.00 96.00 105 TRP A C 1
ATOM 837 O O . TRP A 1 105 ? 2.539 -3.225 -14.751 1.00 96.00 105 TRP A O 1
ATOM 847 N N . GLY A 1 106 ? 4.110 -3.942 -13.305 1.00 95.31 106 GLY A N 1
ATOM 848 C CA . GLY A 1 106 ? 5.152 -4.309 -14.244 1.00 95.31 106 GLY A CA 1
ATOM 849 C C . GLY A 1 106 ? 6.359 -4.855 -13.466 1.00 95.31 106 GLY A C 1
ATOM 850 O O . GLY A 1 106 ? 6.281 -4.917 -12.242 1.00 95.31 106 GLY A O 1
ATOM 851 N N . PRO A 1 107 ? 7.429 -5.269 -14.155 1.00 97.00 107 PRO A N 1
ATOM 85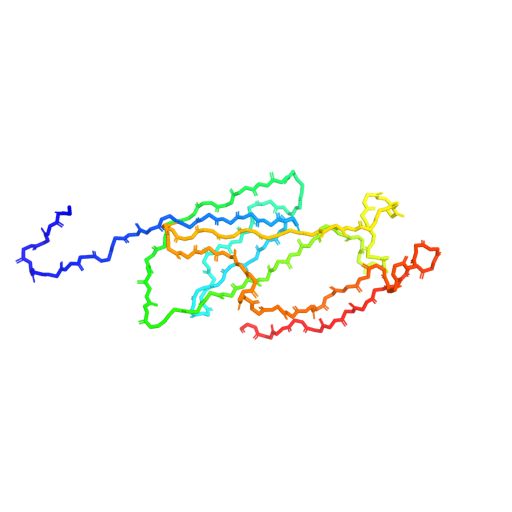2 C CA . PRO A 1 107 ? 7.457 -5.503 -15.596 1.00 97.00 107 PRO A CA 1
ATOM 853 C C . PRO A 1 107 ? 6.458 -6.601 -16.004 1.00 97.00 107 PRO A C 1
ATOM 855 O O . PRO A 1 107 ? 6.259 -7.596 -15.302 1.00 97.00 107 PRO A O 1
ATOM 858 N N . LEU A 1 108 ? 5.773 -6.428 -17.138 1.00 96.62 108 LEU A N 1
ATOM 859 C CA . LEU A 1 108 ? 4.808 -7.418 -17.622 1.00 96.62 108 LEU A CA 1
ATOM 860 C C . LEU A 1 108 ? 5.471 -8.781 -17.840 1.00 96.62 108 LEU A C 1
ATOM 862 O O . LEU A 1 108 ? 6.505 -8.884 -18.492 1.00 96.62 108 LEU A O 1
ATOM 866 N N . ASN A 1 109 ? 4.836 -9.830 -17.310 1.00 94.75 109 ASN A N 1
ATOM 867 C CA . ASN A 1 109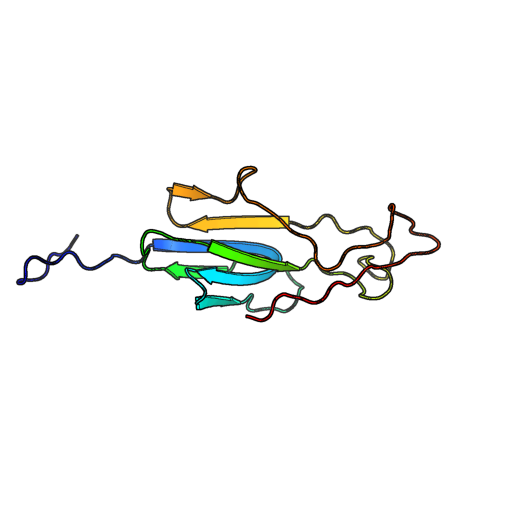 ? 5.318 -11.214 -17.361 1.00 94.75 109 ASN A CA 1
ATOM 868 C C . ASN A 1 109 ? 6.722 -11.424 -16.757 1.00 94.75 109 ASN A C 1
ATOM 870 O O . ASN A 1 109 ? 7.341 -12.448 -17.031 1.00 94.75 109 ASN A O 1
ATOM 874 N N . GLY A 1 110 ? 7.226 -10.478 -15.956 1.00 94.88 110 GLY A N 1
ATOM 875 C CA . GLY A 1 110 ? 8.585 -10.542 -15.418 1.00 94.88 110 GLY A CA 1
ATOM 876 C C . GLY A 1 110 ? 9.686 -10.267 -16.451 1.00 94.88 110 GLY A C 1
ATOM 877 O O . GLY A 1 110 ? 10.831 -10.636 -16.213 1.00 94.88 110 GLY A O 1
ATOM 878 N N . ASP A 1 111 ? 9.371 -9.655 -17.601 1.00 96.44 111 ASP A N 1
ATOM 879 C CA . ASP A 1 111 ? 10.368 -9.351 -18.636 1.00 96.44 111 ASP A CA 1
ATOM 880 C C . ASP A 1 111 ? 11.262 -8.173 -18.222 1.00 96.44 111 ASP A C 1
ATOM 882 O O . ASP A 1 111 ? 10.882 -7.008 -18.321 1.00 96.44 111 ASP A O 1
ATOM 886 N N . MET A 1 112 ? 12.472 -8.487 -17.766 1.00 95.06 112 MET A N 1
ATOM 887 C CA . MET A 1 112 ? 13.467 -7.486 -17.374 1.00 95.06 112 MET A CA 1
ATOM 888 C C . MET A 1 112 ? 14.252 -6.906 -18.561 1.00 95.06 112 MET A C 1
ATOM 890 O O . MET A 1 112 ? 14.911 -5.884 -18.403 1.00 95.06 112 MET A O 1
ATOM 894 N N . GLN A 1 113 ? 14.217 -7.540 -19.739 1.00 95.56 113 GLN A N 1
ATOM 895 C CA . GLN A 1 113 ? 14.977 -7.093 -20.916 1.00 95.56 113 GLN A CA 1
ATOM 896 C C . GLN A 1 113 ? 14.206 -6.043 -21.719 1.00 95.56 113 GLN A C 1
ATOM 898 O O . GLN A 1 113 ? 14.805 -5.110 -22.248 1.00 95.56 113 GLN A O 1
ATOM 903 N N . ASN A 1 114 ? 12.881 -6.182 -21.799 1.00 96.19 114 ASN A N 1
ATOM 904 C CA . ASN A 1 114 ? 11.973 -5.207 -22.403 1.00 96.19 114 ASN A CA 1
ATOM 905 C C . ASN A 1 114 ? 10.810 -4.888 -21.451 1.00 96.19 114 ASN A C 1
ATOM 907 O O . ASN A 1 114 ? 9.653 -5.225 -21.736 1.00 96.19 114 ASN A O 1
ATOM 911 N N . PRO A 1 115 ? 11.102 -4.231 -20.316 1.00 96.94 115 PRO A N 1
ATOM 912 C CA . PRO A 1 115 ? 10.117 -4.003 -19.278 1.00 96.94 115 PRO A CA 1
ATOM 913 C C . PRO A 1 115 ? 8.990 -3.092 -19.768 1.00 96.94 115 PRO A C 1
ATOM 915 O O . PRO A 1 115 ? 9.198 -2.108 -20.479 1.00 96.94 115 PRO A O 1
ATOM 918 N N . LYS A 1 116 ? 7.764 -3.445 -19.380 1.00 97.12 116 LYS A N 1
ATOM 919 C CA . LYS A 1 116 ? 6.544 -2.690 -19.678 1.00 97.12 116 LYS A CA 1
ATOM 920 C C . LYS A 1 116 ? 5.675 -2.625 -18.438 1.00 97.12 116 LYS A C 1
ATOM 922 O O . LYS A 1 116 ? 5.545 -3.621 -17.728 1.00 97.12 116 LYS A O 1
ATOM 927 N N . VAL A 1 117 ? 5.016 -1.489 -18.245 1.00 97.44 117 VAL A N 1
ATOM 928 C CA . VAL A 1 117 ? 4.089 -1.256 -17.134 1.00 97.44 117 VAL A CA 1
ATOM 929 C C . VAL A 1 117 ? 2.695 -0.987 -17.676 1.00 97.44 117 VAL A C 1
ATOM 931 O O . VAL A 1 117 ? 2.517 -0.281 -18.669 1.00 97.44 117 VAL A O 1
ATOM 934 N N . VAL A 1 118 ? 1.686 -1.542 -17.011 1.00 97.44 118 VAL A N 1
ATOM 935 C CA . VAL A 1 118 ? 0.290 -1.163 -17.234 1.00 97.44 118 VAL A CA 1
ATOM 936 C C . VAL A 1 118 ? -0.130 -0.194 -16.149 1.00 97.44 118 VAL A C 1
ATOM 938 O O . VAL A 1 118 ? 0.038 -0.488 -14.971 1.00 97.44 118 VAL A O 1
ATOM 941 N N . HIS A 1 119 ? -0.755 0.907 -16.559 1.00 96.00 119 HIS A N 1
ATOM 942 C CA . HIS A 1 119 ? -1.373 1.883 -15.669 1.00 96.00 119 HIS A CA 1
ATOM 943 C C . HIS A 1 119 ? -2.879 1.931 -15.924 1.00 96.00 119 HIS A C 1
ATOM 945 O O . HIS A 1 119 ? -3.332 2.176 -17.041 1.00 96.00 119 HIS A O 1
ATOM 951 N N . GLN A 1 120 ? -3.666 1.706 -14.881 1.00 96.12 120 GLN A N 1
ATOM 952 C CA . GLN A 1 120 ? -5.103 1.932 -14.852 1.00 96.12 120 GLN A CA 1
ATOM 953 C C . GLN A 1 120 ? -5.401 3.180 -14.014 1.00 96.12 120 GLN A C 1
ATOM 955 O O . GLN A 1 120 ? -4.750 3.397 -12.988 1.00 96.12 120 GLN A O 1
ATOM 960 N N . PRO A 1 121 ? -6.410 3.985 -14.389 1.00 94.56 121 PRO A N 1
ATOM 9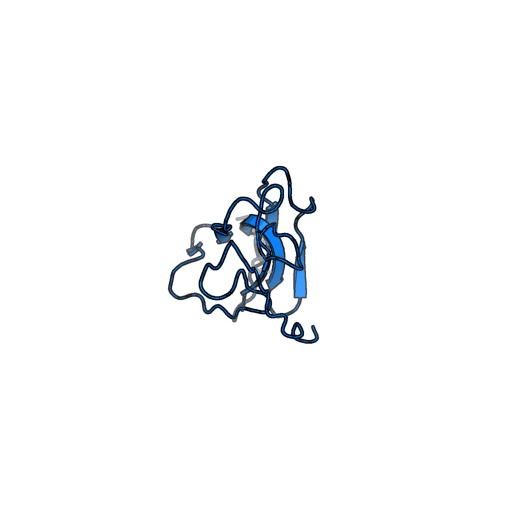61 C CA 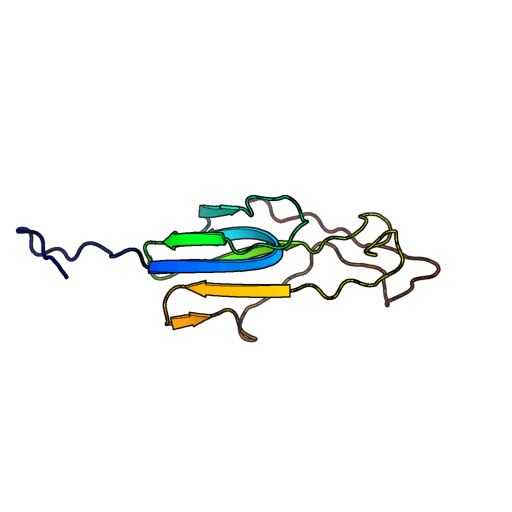. PRO A 1 121 ? -6.839 5.105 -13.566 1.00 94.56 121 PRO A CA 1
ATOM 962 C C . PRO A 1 121 ? -7.220 4.645 -12.156 1.00 94.56 121 PRO A C 1
ATOM 964 O O . PRO A 1 121 ? -7.948 3.661 -11.985 1.00 94.56 121 PRO A O 1
ATOM 967 N N . LEU A 1 122 ? -6.757 5.382 -11.146 1.00 91.56 122 LEU A N 1
ATOM 968 C CA . LEU A 1 122 ? -7.220 5.182 -9.777 1.00 91.56 122 LEU A CA 1
ATOM 969 C C . LEU A 1 122 ? -8.710 5.556 -9.664 1.00 91.56 122 LEU A C 1
ATOM 971 O O . LEU A 1 122 ? -9.180 6.433 -10.399 1.00 91.56 122 LEU A O 1
ATOM 975 N N . PRO A 1 123 ? -9.469 4.930 -8.745 1.00 85.38 123 PRO A N 1
ATOM 976 C CA . PRO A 1 123 ? -10.838 5.340 -8.466 1.00 85.38 123 PRO A CA 1
ATOM 977 C C . PRO A 1 123 ? -10.865 6.806 -8.030 1.00 85.38 123 PRO A C 1
ATOM 979 O O . PRO A 1 123 ? -9.972 7.262 -7.312 1.00 85.38 123 PRO A O 1
ATOM 982 N N . LYS A 1 124 ? -11.901 7.540 -8.443 1.00 77.75 124 LYS A N 1
ATOM 983 C CA . LYS A 1 124 ? -12.162 8.868 -7.882 1.00 77.75 124 LYS A CA 1
ATOM 984 C C . LYS A 1 124 ? -12.564 8.672 -6.417 1.00 77.75 124 LYS A C 1
ATOM 986 O O . LYS A 1 124 ? -13.476 7.890 -6.152 1.00 77.75 124 LYS A O 1
ATOM 991 N N . GLY A 1 125 ? -11.804 9.290 -5.512 1.00 58.84 125 GLY A N 1
ATOM 992 C CA . GLY A 1 125 ? -12.097 9.317 -4.077 1.00 58.84 125 GLY A CA 1
ATOM 993 C C . GLY A 1 125 ? -13.293 10.193 -3.750 1.00 58.84 125 GLY A C 1
ATOM 994 O O . GLY A 1 125 ? -13.613 11.076 -4.580 1.00 58.84 125 GLY A O 1
#

Sequence (125 aa):
MKKRKDGRVRPVPVKLNVYADNWFKLFINGKLIAVDSIDFVPHNVISVDVVEQYPMTIAVLAKDYADPQTGLEWNNTQIGDGGFLLKLGDRIVSNSQWKAKKFSWGPLNGDMQNPKVVHQPLPKG

Radius of gyration: 18.16 Å; chains: 1; bounding box: 42×24×57 Å